Protein AF-G7YT90-F1 (afdb_monomer)

Secondary structure (DSSP, 8-state):
-PPPP-PPPEEEEE-TT-TT-S-S---SEEEEEEE---SS---EEEEEE-SSEEEEEETTS-EEEEE--TTSTTSS---

Structure (mmCIF, N/CA/C/O backbone):
data_AF-G7YT90-F1
#
_entry.id   AF-G7YT90-F1
#
loop_
_atom_site.group_PDB
_atom_site.id
_atom_site.type_symbol
_atom_site.label_atom_id
_atom_site.label_alt_id
_atom_site.label_comp_id
_atom_site.label_asym_id
_atom_site.label_entity_id
_atom_site.label_seq_id
_atom_site.pdbx_PDB_ins_code
_atom_site.Cartn_x
_atom_site.Cartn_y
_atom_site.Cartn_z
_atom_site.occupancy
_atom_site.B_iso_or_equiv
_atom_site.auth_seq_id
_atom_site.auth_comp_id
_atom_site.auth_asym_id
_atom_site.auth_atom_id
_atom_site.pdbx_PDB_model_num
ATOM 1 N N . MET A 1 1 ? -20.131 3.887 24.445 1.00 35.66 1 MET A N 1
ATOM 2 C CA . MET A 1 1 ? -19.725 3.708 23.035 1.00 35.66 1 MET A CA 1
ATOM 3 C C . MET A 1 1 ? -18.280 3.238 23.039 1.00 35.66 1 MET A C 1
ATOM 5 O O . MET A 1 1 ? -17.451 3.933 23.609 1.00 35.66 1 MET A O 1
ATOM 9 N N . CYS A 1 2 ? -17.992 2.032 22.546 1.00 43.59 2 CYS A N 1
ATOM 10 C CA . CYS A 1 2 ? -16.620 1.532 22.433 1.00 43.59 2 CYS A CA 1
ATOM 11 C C . CYS A 1 2 ? -16.033 2.111 21.141 1.00 43.59 2 CYS A C 1
ATOM 13 O O . CYS A 1 2 ? -16.644 1.952 20.087 1.00 43.59 2 CYS A O 1
ATOM 15 N N . ALA A 1 3 ? -14.924 2.846 21.219 1.00 55.06 3 ALA A N 1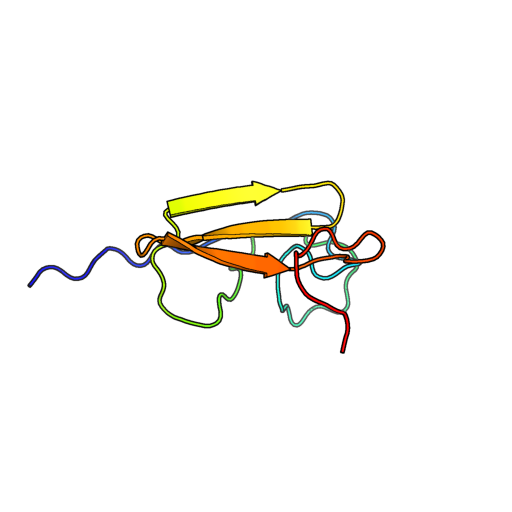
ATOM 16 C CA . ALA A 1 3 ? -14.229 3.294 20.017 1.00 55.06 3 ALA A CA 1
ATOM 17 C C . ALA A 1 3 ? -13.704 2.055 19.279 1.00 55.06 3 ALA A C 1
ATOM 19 O O . ALA A 1 3 ? -13.074 1.202 19.907 1.00 55.06 3 ALA A O 1
ATOM 20 N N . ALA A 1 4 ? -13.969 1.943 17.974 1.00 55.47 4 ALA A N 1
ATOM 21 C CA . ALA A 1 4 ? -13.346 0.905 17.163 1.00 55.47 4 ALA A CA 1
ATOM 22 C C . ALA A 1 4 ? -11.815 1.019 17.309 1.00 55.47 4 ALA A C 1
ATOM 24 O O . ALA A 1 4 ? -11.293 2.142 17.334 1.00 55.47 4 ALA A O 1
ATOM 25 N N . PRO A 1 5 ? -11.084 -0.099 17.461 1.00 55.41 5 PRO A N 1
ATOM 26 C CA . PRO A 1 5 ? -9.635 -0.047 17.567 1.00 55.41 5 PRO A CA 1
ATOM 27 C C . PRO A 1 5 ? -9.074 0.664 16.333 1.00 55.41 5 PRO A C 1
ATOM 29 O O . PRO A 1 5 ? -9.405 0.320 15.198 1.00 55.41 5 PRO A O 1
ATOM 32 N N . LYS A 1 6 ? -8.234 1.681 16.557 1.00 62.38 6 LYS A N 1
ATOM 33 C CA . LYS A 1 6 ? -7.470 2.318 15.483 1.00 62.38 6 LYS A CA 1
ATOM 34 C C . LYS A 1 6 ? -6.573 1.249 14.867 1.00 62.38 6 LYS A C 1
ATOM 36 O O . LYS A 1 6 ? -5.636 0.786 15.513 1.00 62.38 6 LYS A O 1
ATOM 41 N N . CYS A 1 7 ? -6.885 0.832 13.647 1.00 68.62 7 CYS A N 1
ATOM 42 C CA . CYS A 1 7 ? -6.002 -0.026 12.877 1.00 68.62 7 CYS A CA 1
ATOM 43 C C . CYS A 1 7 ? -4.836 0.838 12.391 1.00 68.62 7 CYS A C 1
ATOM 45 O O . CYS A 1 7 ? -5.059 1.871 11.761 1.00 68.62 7 CYS A O 1
ATOM 47 N N . ILE A 1 8 ? -3.607 0.454 12.732 1.00 77.31 8 ILE A N 1
ATOM 48 C CA . ILE A 1 8 ? -2.408 1.098 12.197 1.00 77.31 8 ILE A CA 1
ATOM 49 C C . ILE A 1 8 ? -1.921 0.217 11.056 1.00 77.31 8 ILE A C 1
ATOM 51 O O . ILE A 1 8 ? -1.564 -0.941 11.273 1.00 77.31 8 ILE A O 1
ATOM 55 N N . LEU A 1 9 ? -1.936 0.766 9.847 1.00 84.0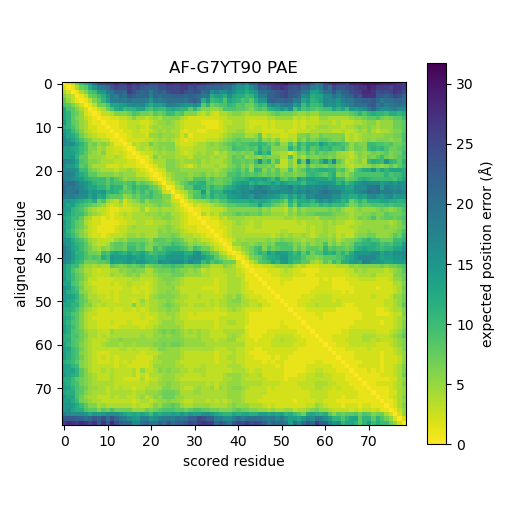6 9 LEU A N 1
ATOM 56 C CA . LEU A 1 9 ? -1.397 0.096 8.678 1.00 84.06 9 LEU A CA 1
ATOM 57 C C . LEU A 1 9 ? 0.118 0.302 8.640 1.00 84.06 9 LEU A C 1
ATOM 59 O O . LEU A 1 9 ? 0.590 1.427 8.789 1.00 84.06 9 LEU A O 1
ATOM 63 N N . PHE A 1 10 ? 0.865 -0.775 8.417 1.00 88.25 10 PHE A N 1
ATOM 64 C CA . PHE A 1 10 ? 2.303 -0.719 8.186 1.00 88.25 10 PHE A CA 1
ATOM 65 C C . PHE A 1 10 ? 2.628 -1.193 6.772 1.00 88.25 10 PHE A C 1
ATOM 67 O O . PHE A 1 10 ? 2.022 -2.149 6.288 1.00 88.25 10 PHE A O 1
ATOM 74 N N . GLY A 1 11 ? 3.609 -0.555 6.142 1.00 88.19 11 GLY A N 1
ATOM 75 C CA . GLY A 1 11 ? 4.134 -0.934 4.835 1.00 88.19 11 GLY A CA 1
ATOM 76 C C . GLY A 1 11 ? 5.651 -0.845 4.782 1.00 88.19 11 GLY A C 1
ATOM 77 O O . GLY A 1 11 ? 6.275 -0.100 5.537 1.00 88.19 11 GLY A O 1
ATOM 78 N N . TRP A 1 12 ? 6.238 -1.659 3.915 1.00 91.50 12 TRP A N 1
ATOM 79 C CA . TRP A 1 12 ? 7.666 -1.695 3.616 1.00 91.50 12 TRP A CA 1
ATOM 80 C C . TRP A 1 12 ? 7.869 -2.342 2.239 1.00 91.50 12 TRP A C 1
ATOM 82 O O . TRP A 1 12 ? 6.952 -2.958 1.695 1.00 91.50 12 TRP A O 1
ATOM 92 N N . GLY A 1 13 ? 9.069 -2.222 1.680 1.00 89.38 13 GLY A N 1
ATOM 93 C CA . GLY A 1 13 ? 9.406 -2.670 0.330 1.00 89.38 13 GLY A CA 1
ATOM 94 C C . GLY A 1 13 ? 9.572 -1.506 -0.644 1.00 89.38 13 GLY A C 1
ATOM 95 O O . GLY A 1 13 ? 9.830 -0.379 -0.226 1.00 89.38 13 GLY A O 1
ATOM 96 N N . ALA A 1 14 ? 9.482 -1.802 -1.941 1.00 84.94 14 ALA A N 1
ATOM 97 C CA . ALA A 1 14 ? 9.626 -0.810 -3.005 1.00 84.94 14 ALA A CA 1
ATOM 98 C C . ALA A 1 14 ? 8.519 0.257 -2.928 1.00 84.94 14 ALA A C 1
ATOM 100 O O . ALA A 1 14 ? 7.353 -0.080 -2.693 1.00 84.94 14 ALA A O 1
ATOM 101 N N . CYS A 1 15 ? 8.881 1.524 -3.132 1.00 81.19 15 CYS A N 1
ATOM 102 C CA . CYS A 1 15 ? 7.964 2.665 -3.019 1.00 81.19 15 CYS A CA 1
ATOM 103 C C . CYS A 1 15 ? 8.117 3.718 -4.127 1.00 81.19 15 CYS A C 1
ATOM 105 O O . CYS A 1 15 ? 7.569 4.811 -3.997 1.00 81.19 15 CYS A O 1
ATOM 107 N N . ASP A 1 16 ? 8.778 3.358 -5.228 1.00 83.62 16 ASP A N 1
ATOM 108 C CA . ASP A 1 16 ? 9.088 4.217 -6.383 1.00 83.62 16 ASP A CA 1
ATOM 109 C C . ASP A 1 16 ? 7.858 4.902 -6.996 1.00 83.62 16 ASP A C 1
ATOM 111 O O . ASP A 1 16 ? 7.957 6.015 -7.506 1.00 83.62 16 ASP A O 1
ATOM 115 N N . ASP A 1 17 ? 6.685 4.265 -6.910 1.00 82.00 17 ASP A N 1
ATOM 116 C CA . ASP A 1 17 ? 5.426 4.785 -7.447 1.00 82.00 17 ASP A CA 1
ATOM 117 C C . ASP A 1 17 ? 4.469 5.270 -6.344 1.00 82.00 17 ASP A C 1
ATOM 119 O O . ASP A 1 17 ? 3.278 5.465 -6.582 1.00 82.00 17 ASP A O 1
ATOM 123 N N . ASN A 1 18 ? 4.957 5.467 -5.115 1.00 82.69 18 ASN A N 1
ATOM 124 C CA . ASN A 1 18 ? 4.149 5.798 -3.936 1.00 82.69 18 ASN A CA 1
ATOM 125 C C . ASN A 1 18 ? 3.088 4.731 -3.579 1.00 82.69 18 ASN A C 1
ATOM 127 O O . ASN A 1 18 ? 2.054 5.049 -2.982 1.00 82.69 18 ASN A O 1
ATOM 131 N N . GLN A 1 19 ? 3.325 3.446 -3.889 1.00 82.69 19 GLN A N 1
ATOM 132 C CA . GLN A 1 19 ? 2.387 2.355 -3.558 1.00 82.69 19 GLN A CA 1
ATOM 133 C C . GLN A 1 19 ? 2.259 2.058 -2.056 1.00 82.69 19 GLN A C 1
ATOM 135 O O . GLN A 1 19 ? 1.351 1.337 -1.643 1.00 82.69 19 GLN A O 1
ATOM 140 N N . LEU A 1 20 ? 3.142 2.626 -1.232 1.00 80.94 20 LEU A N 1
ATOM 141 C CA . LEU A 1 20 ? 3.039 2.600 0.230 1.00 80.94 20 LEU A CA 1
ATOM 142 C C . LEU A 1 20 ? 2.335 3.849 0.790 1.00 80.94 20 LEU A C 1
ATOM 144 O O . LEU A 1 20 ? 2.293 4.034 2.000 1.00 80.94 20 LEU A O 1
ATOM 148 N N . GLY A 1 21 ? 1.760 4.699 -0.067 1.00 76.62 21 GLY A N 1
ATOM 149 C CA . GLY A 1 21 ? 1.145 5.962 0.337 1.00 76.62 21 GLY A CA 1
ATOM 150 C C . GLY A 1 21 ? 2.157 7.105 0.505 1.00 76.62 21 GLY A C 1
ATOM 151 O O . GLY A 1 21 ? 3.347 6.940 0.213 1.00 76.62 21 GLY A O 1
ATOM 152 N N . PRO A 1 22 ? 1.687 8.291 0.932 1.00 69.12 22 PRO A N 1
ATOM 153 C CA . PRO A 1 22 ? 2.551 9.446 1.135 1.00 69.12 22 PRO A CA 1
ATOM 154 C C . PRO A 1 22 ? 3.540 9.164 2.272 1.00 69.12 22 PRO A C 1
ATOM 156 O O . PRO A 1 22 ? 3.137 8.810 3.380 1.00 69.12 22 PRO A O 1
ATOM 159 N N . HIS A 1 23 ? 4.830 9.318 1.991 1.00 71.88 23 HIS A N 1
ATOM 160 C CA . HIS A 1 23 ? 5.916 9.138 2.950 1.00 71.88 23 HIS A CA 1
ATOM 161 C C . HIS A 1 23 ? 6.998 10.196 2.698 1.00 71.88 23 HIS A C 1
ATOM 163 O O . HIS A 1 23 ? 7.206 10.629 1.570 1.00 71.88 23 HIS A O 1
ATOM 169 N N . GLU A 1 24 ? 7.661 10.653 3.761 1.00 64.44 24 GLU A N 1
ATOM 170 C CA . GLU A 1 24 ? 8.606 11.785 3.707 1.00 64.44 24 GLU A CA 1
ATOM 171 C C . GLU A 1 24 ? 10.013 11.396 3.221 1.00 64.44 24 GLU A C 1
ATOM 173 O O . GLU A 1 24 ? 10.901 12.242 3.130 1.00 64.44 24 GLU A O 1
ATOM 178 N N . GLN A 1 25 ? 10.250 10.115 2.937 1.00 64.06 25 GLN A N 1
ATOM 179 C CA . GLN A 1 25 ? 11.563 9.631 2.527 1.00 64.06 25 GLN A CA 1
ATOM 180 C C . GLN A 1 25 ? 11.722 9.697 1.012 1.00 64.06 25 GLN A C 1
ATOM 182 O O . GLN A 1 25 ? 11.006 9.028 0.279 1.00 64.06 25 GLN A O 1
ATOM 187 N N . ASP A 1 26 ? 12.740 10.436 0.570 1.00 64.75 26 ASP A N 1
ATOM 188 C CA . ASP A 1 26 ? 13.254 10.425 -0.803 1.00 64.75 26 ASP A CA 1
ATOM 189 C C . ASP A 1 26 ? 14.051 9.130 -1.049 1.00 64.75 26 ASP A C 1
ATOM 191 O O . ASP A 1 26 ? 15.269 9.115 -1.243 1.00 64.75 26 ASP A O 1
ATOM 195 N N . SER A 1 27 ? 13.373 7.995 -0.877 1.00 69.19 27 SER A N 1
ATOM 196 C CA . SER A 1 27 ? 13.937 6.663 -1.024 1.00 69.19 27 SER A CA 1
ATOM 197 C C . SER A 1 27 ? 13.037 5.816 -1.903 1.00 69.19 27 SER A C 1
ATOM 199 O O . SER A 1 27 ? 11.818 5.866 -1.816 1.00 69.19 27 SER A O 1
ATOM 201 N N . GLN A 1 28 ? 13.673 5.000 -2.732 1.00 77.50 28 GLN A N 1
ATOM 202 C CA . GLN A 1 28 ? 13.030 4.015 -3.599 1.00 77.50 28 GLN A CA 1
ATOM 203 C C . GLN A 1 28 ? 12.585 2.755 -2.815 1.00 77.50 28 GLN A C 1
ATOM 205 O O . GLN A 1 28 ? 11.888 1.869 -3.312 1.00 77.50 28 GLN A O 1
ATOM 210 N N . GLN A 1 29 ? 12.987 2.634 -1.544 1.00 85.31 29 GLN A N 1
ATOM 211 C CA . GLN A 1 29 ? 12.630 1.479 -0.732 1.00 85.31 29 GLN A CA 1
ATOM 212 C C . GLN A 1 29 ? 12.552 1.809 0.757 1.00 85.31 29 GLN A C 1
ATOM 214 O O . GLN A 1 29 ? 13.475 2.367 1.348 1.00 85.31 29 GLN A O 1
ATOM 219 N N . ILE A 1 30 ? 11.501 1.314 1.400 1.00 85.88 30 ILE A N 1
ATOM 220 C CA . ILE A 1 30 ? 11.372 1.287 2.853 1.00 85.88 30 ILE A CA 1
ATOM 221 C C . ILE A 1 30 ? 11.837 -0.089 3.356 1.00 85.88 30 ILE A C 1
ATOM 223 O O . ILE A 1 30 ? 11.239 -1.116 3.044 1.00 85.88 30 ILE A O 1
ATOM 227 N N . SER A 1 31 ? 12.926 -0.147 4.125 1.00 87.62 31 SER A N 1
ATOM 228 C CA . SER A 1 31 ? 13.553 -1.415 4.550 1.00 87.62 31 SER A CA 1
ATOM 229 C C . SER A 1 31 ? 12.977 -2.027 5.833 1.00 87.62 31 SER A C 1
ATOM 231 O O . SER A 1 31 ? 13.291 -3.172 6.159 1.00 87.62 31 SER A O 1
ATOM 233 N N . SER A 1 32 ? 12.132 -1.298 6.560 1.00 88.56 32 SER A N 1
ATOM 234 C CA . SER A 1 32 ? 11.490 -1.752 7.797 1.00 88.56 32 SER A CA 1
ATOM 235 C C . SER A 1 32 ? 10.033 -1.291 7.850 1.00 88.56 32 SER A C 1
ATOM 237 O O . SER A 1 32 ? 9.717 -0.279 7.237 1.00 88.56 32 SER A O 1
ATOM 239 N N . PRO A 1 33 ? 9.127 -1.987 8.560 1.00 90.00 33 PRO A N 1
ATOM 240 C C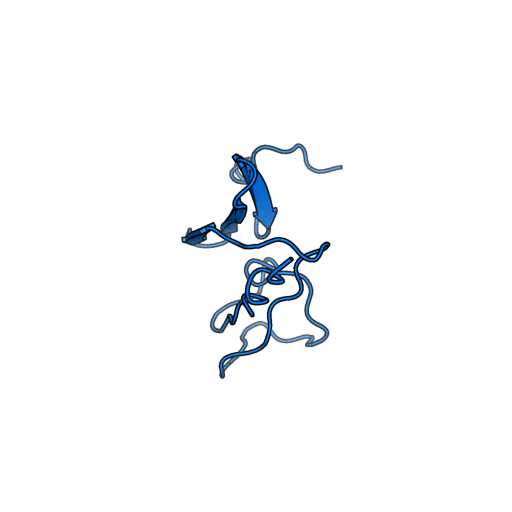A . PRO A 1 33 ? 7.726 -1.580 8.639 1.00 90.00 33 PRO A CA 1
ATOM 241 C C . PRO A 1 33 ? 7.571 -0.129 9.115 1.00 90.00 33 PRO A C 1
ATOM 243 O O . PRO A 1 33 ? 7.954 0.197 10.239 1.00 90.00 33 PRO A O 1
ATOM 246 N N . GLN A 1 34 ? 6.987 0.724 8.273 1.00 87.06 34 GLN A N 1
ATOM 247 C CA . GLN A 1 34 ? 6.661 2.114 8.599 1.00 87.06 34 GLN A CA 1
ATOM 248 C C . GLN A 1 34 ? 5.143 2.312 8.620 1.00 87.06 34 GLN A C 1
ATOM 250 O O . GLN A 1 34 ? 4.445 1.668 7.831 1.00 87.06 34 GLN A O 1
ATOM 255 N N . PRO A 1 35 ? 4.611 3.181 9.497 1.00 84.69 35 PRO A N 1
ATOM 256 C CA . PRO A 1 35 ? 3.202 3.544 9.464 1.00 84.69 35 PRO A CA 1
ATOM 257 C C . PRO A 1 35 ? 2.835 4.158 8.108 1.00 84.69 35 PRO A C 1
ATOM 259 O O . PRO A 1 35 ? 3.471 5.115 7.672 1.00 84.69 35 PRO A O 1
ATOM 262 N N . ILE A 1 36 ? 1.793 3.637 7.464 1.00 83.00 36 ILE A N 1
ATOM 263 C CA . ILE A 1 36 ? 1.214 4.239 6.262 1.00 83.00 36 ILE A CA 1
ATOM 264 C C . ILE A 1 36 ? 0.154 5.248 6.692 1.00 83.00 36 ILE A C 1
ATOM 266 O O . ILE A 1 36 ? -0.804 4.909 7.394 1.00 83.00 36 ILE A O 1
ATOM 270 N N . THR A 1 37 ? 0.297 6.489 6.234 1.00 76.75 37 THR A N 1
ATOM 271 C CA . THR A 1 37 ? -0.728 7.512 6.424 1.00 76.75 37 THR A CA 1
ATOM 272 C C . THR A 1 37 ? -1.898 7.259 5.480 1.00 76.75 37 THR A C 1
ATOM 274 O O . THR A 1 37 ? -1.775 7.373 4.262 1.00 76.75 37 THR A O 1
ATOM 277 N N . VAL A 1 38 ? -3.059 6.959 6.057 1.00 72.81 38 VAL A N 1
ATOM 278 C CA . VAL A 1 38 ? -4.345 6.992 5.356 1.00 72.81 38 VAL A CA 1
ATOM 279 C C . VAL A 1 38 ? -5.027 8.347 5.613 1.00 72.81 38 VAL A C 1
ATOM 281 O O . VAL A 1 38 ? -4.955 8.838 6.741 1.00 72.81 38 VAL A O 1
ATOM 284 N N . PRO A 1 39 ? -5.662 8.978 4.602 1.00 65.56 39 PRO A N 1
ATOM 285 C CA . PRO A 1 39 ? -6.182 10.349 4.689 1.00 65.56 39 PRO A CA 1
ATOM 286 C C . PRO A 1 39 ? -7.136 10.635 5.860 1.00 65.56 39 PRO A C 1
ATOM 288 O O . PRO A 1 39 ? -7.232 11.777 6.295 1.00 65.56 39 PRO A O 1
ATOM 291 N N . ASN A 1 40 ? -7.807 9.617 6.402 1.00 66.12 40 ASN A N 1
ATOM 292 C CA . ASN A 1 40 ? -8.836 9.74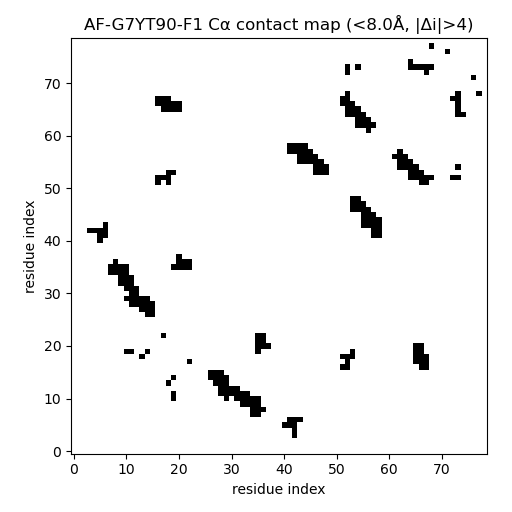5 7.434 1.00 66.12 40 ASN A CA 1
ATOM 293 C C . ASN A 1 40 ? -8.696 8.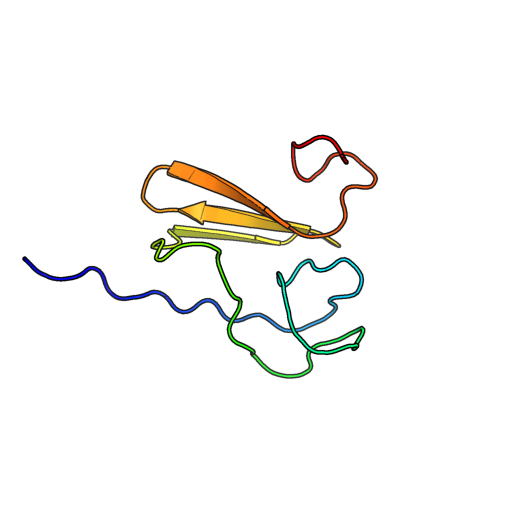623 8.482 1.00 66.12 40 ASN A C 1
ATOM 295 O O . ASN A 1 40 ? -8.060 7.603 8.207 1.00 66.12 40 ASN A O 1
ATOM 299 N N . PRO A 1 41 ? -9.330 8.746 9.667 1.00 65.88 41 PRO A N 1
ATOM 300 C CA . PRO A 1 41 ? -9.360 7.698 10.690 1.00 65.88 41 PRO A CA 1
ATOM 301 C C . PRO A 1 41 ? -10.282 6.531 10.287 1.00 65.88 41 PRO A C 1
ATOM 303 O O . PRO A 1 41 ? -11.244 6.215 10.983 1.00 65.88 41 PRO A O 1
ATOM 306 N N . TRP A 1 42 ? -10.011 5.903 9.147 1.00 73.69 42 TRP A N 1
ATOM 307 C CA . TRP A 1 42 ? -10.765 4.756 8.668 1.00 73.69 42 TRP A CA 1
ATOM 308 C C . TRP A 1 42 ? -10.293 3.473 9.342 1.00 73.69 42 TRP A C 1
ATOM 310 O O . TRP A 1 42 ? -9.097 3.230 9.517 1.00 73.69 42 TRP A O 1
ATOM 320 N N . THR A 1 43 ? -11.244 2.601 9.657 1.00 83.75 43 THR A N 1
ATOM 321 C CA . THR A 1 43 ? -10.940 1.199 9.923 1.00 83.75 43 THR A CA 1
ATOM 322 C C . THR A 1 43 ? -10.773 0.497 8.581 1.00 83.75 43 THR A C 1
ATOM 324 O O . THR A 1 43 ? -11.748 0.290 7.862 1.00 83.75 43 THR A O 1
ATOM 327 N N . ILE A 1 44 ? -9.535 0.151 8.228 1.00 86.19 44 ILE A N 1
ATOM 328 C CA . ILE A 1 44 ? -9.255 -0.662 7.042 1.00 86.19 44 ILE A CA 1
ATOM 329 C C . ILE A 1 44 ? -9.690 -2.103 7.318 1.00 86.19 44 ILE A C 1
ATOM 331 O O . ILE A 1 44 ? -9.268 -2.704 8.305 1.00 86.19 44 ILE A O 1
ATOM 335 N N . ALA A 1 45 ? -10.546 -2.637 6.450 1.00 88.75 45 ALA A N 1
ATOM 336 C CA . ALA A 1 45 ? -11.036 -4.009 6.512 1.00 88.75 45 ALA A CA 1
ATOM 337 C C . ALA A 1 45 ? -10.156 -4.955 5.684 1.00 88.75 45 ALA A C 1
ATOM 339 O O . ALA A 1 45 ? -9.843 -6.055 6.134 1.00 88.75 45 ALA A O 1
ATOM 340 N N . HIS A 1 46 ? -9.726 -4.518 4.494 1.00 90.8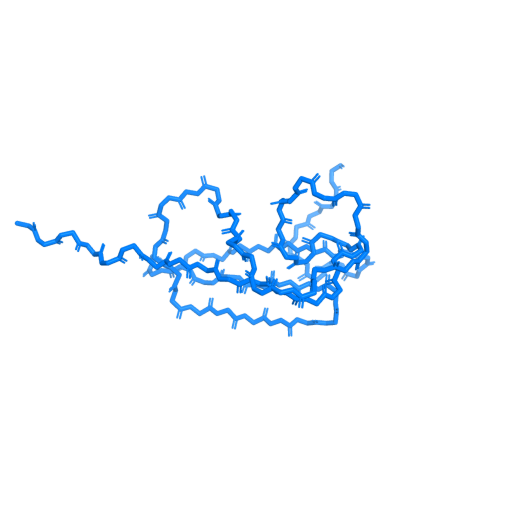8 46 HIS A N 1
ATOM 341 C CA . HIS A 1 46 ? -8.881 -5.309 3.599 1.00 90.88 46 HIS A CA 1
ATOM 342 C C . HIS A 1 46 ? -7.866 -4.451 2.841 1.00 90.88 46 HIS A C 1
ATOM 344 O O . HIS A 1 46 ? -8.102 -3.275 2.560 1.00 90.88 46 HIS A O 1
ATOM 350 N N . VAL A 1 47 ? -6.747 -5.083 2.478 1.00 91.56 47 VAL A N 1
ATOM 351 C CA . VAL A 1 47 ? -5.679 -4.511 1.650 1.00 91.56 47 VAL A CA 1
ATOM 352 C C . VAL A 1 47 ? -5.300 -5.519 0.569 1.00 91.56 47 VAL A C 1
ATOM 354 O O . VAL A 1 47 ? -5.191 -6.713 0.854 1.00 91.56 47 VAL A O 1
ATOM 357 N N . ALA A 1 48 ? -5.085 -5.043 -0.656 1.00 94.69 48 ALA A N 1
ATOM 358 C CA . ALA A 1 48 ? -4.552 -5.837 -1.758 1.00 94.69 48 ALA A CA 1
ATOM 359 C C . ALA A 1 48 ? -3.412 -5.081 -2.448 1.00 94.69 48 ALA A C 1
ATOM 361 O O . ALA A 1 48 ? -3.570 -3.914 -2.802 1.00 94.69 48 ALA A O 1
ATOM 362 N N . CYS A 1 49 ? -2.280 -5.755 -2.653 1.00 93.31 49 CYS A N 1
ATOM 363 C CA . CYS A 1 49 ? -1.102 -5.180 -3.298 1.00 93.31 49 CYS A CA 1
ATOM 364 C C . CYS A 1 49 ? -0.907 -5.796 -4.687 1.00 93.31 49 CYS A C 1
ATOM 366 O O . CYS A 1 49 ? -0.853 -7.019 -4.830 1.00 93.31 49 CYS A O 1
ATOM 368 N N . GLY A 1 50 ? -0.786 -4.943 -5.698 1.00 91.62 50 GLY A N 1
ATOM 369 C CA . GLY A 1 50 ? -0.285 -5.290 -7.020 1.00 91.62 50 GLY A CA 1
ATOM 370 C C . GLY A 1 50 ? 1.223 -5.060 -7.133 1.00 91.62 50 GLY A C 1
ATOM 371 O O . GLY A 1 50 ? 1.916 -4.860 -6.140 1.00 91.62 50 GLY A O 1
ATOM 372 N N . TYR A 1 51 ? 1.740 -5.063 -8.365 1.00 90.12 51 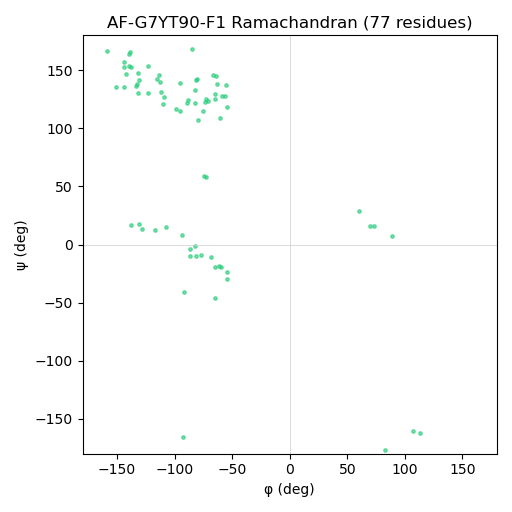TYR A N 1
ATOM 373 C CA . TYR A 1 51 ? 3.174 -4.854 -8.604 1.00 90.12 51 TYR A CA 1
ATOM 374 C C . TYR A 1 51 ? 3.642 -3.446 -8.196 1.00 90.12 51 TYR A C 1
ATOM 376 O O . TYR A 1 51 ? 4.646 -3.301 -7.508 1.00 90.12 51 TYR A O 1
ATOM 384 N N . LYS A 1 52 ? 2.878 -2.423 -8.596 1.00 91.06 52 LYS A N 1
ATOM 385 C CA . LYS A 1 52 ? 3.160 -1.000 -8.350 1.00 91.06 52 LYS A CA 1
ATOM 386 C C . LYS A 1 52 ? 1.981 -0.249 -7.729 1.00 91.06 52 LYS A C 1
ATOM 388 O O . LYS A 1 52 ? 1.960 0.968 -7.760 1.00 91.06 52 LYS A O 1
ATOM 393 N N . HIS A 1 53 ? 0.959 -0.934 -7.218 1.00 91.81 53 HIS A N 1
ATOM 394 C CA . HIS A 1 53 ? -0.231 -0.276 -6.667 1.00 91.81 53 HIS A CA 1
ATOM 395 C C . HIS A 1 53 ? -0.783 -1.010 -5.454 1.00 91.81 53 HIS A C 1
ATOM 397 O O . HIS A 1 53 ? -0.577 -2.213 -5.311 1.00 91.81 53 HIS A O 1
ATOM 403 N N . THR A 1 54 ? -1.527 -0.289 -4.623 1.00 92.56 54 THR A N 1
ATOM 404 C CA . THR A 1 54 ? -2.195 -0.832 -3.441 1.00 92.56 54 THR A CA 1
ATOM 405 C C . THR A 1 54 ? -3.633 -0.339 -3.393 1.00 92.56 54 THR A C 1
ATOM 407 O O . THR A 1 54 ? -3.908 0.837 -3.644 1.00 92.56 54 THR A O 1
ATOM 410 N N . LEU A 1 55 ? -4.547 -1.251 -3.070 1.00 93.06 55 LEU A N 1
ATOM 411 C CA . LEU A 1 55 ? -5.966 -0.987 -2.867 1.00 93.06 55 LEU A CA 1
ATOM 412 C C . LEU A 1 55 ? -6.330 -1.195 -1.398 1.00 93.06 55 LEU A C 1
ATOM 414 O O . LEU A 1 55 ? -5.899 -2.168 -0.773 1.00 93.06 55 LEU A O 1
ATOM 418 N N . PHE A 1 56 ? -7.172 -0.309 -0.878 1.00 91.19 56 PHE A N 1
ATOM 419 C CA . PHE A 1 56 ? -7.668 -0.337 0.494 1.00 91.19 56 PHE A CA 1
ATOM 420 C C . PHE A 1 56 ? -9.191 -0.366 0.479 1.00 91.19 56 PHE A C 1
ATOM 422 O O . PHE A 1 56 ? -9.811 0.465 -0.180 1.00 91.19 56 PHE A O 1
ATOM 429 N N . LEU A 1 57 ? -9.783 -1.289 1.232 1.00 90.75 57 LEU A N 1
ATOM 430 C CA . LEU A 1 57 ? -11.219 -1.334 1.498 1.00 90.75 57 LEU A CA 1
ATOM 431 C C . LEU A 1 57 ? -11.443 -0.965 2.962 1.00 90.75 57 LEU A C 1
ATOM 433 O O . LEU A 1 57 ? -10.915 -1.643 3.852 1.00 90.75 57 LEU A O 1
ATOM 437 N N . ASN A 1 58 ? -12.206 0.093 3.222 1.00 88.94 58 ASN A N 1
ATOM 438 C CA . ASN A 1 58 ? -12.582 0.447 4.587 1.00 88.94 58 ASN A CA 1
ATOM 439 C C . ASN A 1 58 ? -13.829 -0.326 5.060 1.00 88.94 58 ASN A C 1
ATOM 441 O O . ASN A 1 58 ? -14.514 -0.989 4.281 1.00 88.94 58 ASN A O 1
ATOM 445 N N . ALA A 1 59 ? -14.107 -0.261 6.363 1.00 87.81 59 ALA A N 1
ATOM 446 C CA . ALA A 1 59 ? -15.255 -0.921 6.985 1.00 87.81 59 ALA A CA 1
ATOM 447 C C . ALA A 1 59 ? -16.618 -0.380 6.507 1.00 87.81 59 ALA A C 1
ATOM 449 O O . ALA A 1 59 ? -17.618 -1.084 6.634 1.00 87.81 59 ALA A O 1
ATOM 450 N N . ASP A 1 60 ? -16.644 0.827 5.937 1.00 88.69 60 ASP A N 1
ATOM 451 C CA . ASP A 1 60 ? -17.840 1.466 5.379 1.00 88.69 60 ASP A CA 1
ATOM 452 C C . ASP A 1 60 ? -18.093 1.067 3.908 1.00 88.69 60 ASP A C 1
ATOM 454 O O . ASP A 1 60 ? -19.122 1.419 3.332 1.00 88.69 60 ASP A O 1
ATOM 458 N N . GLY A 1 61 ? -17.188 0.289 3.299 1.00 90.69 61 GLY A N 1
ATOM 459 C CA . GLY A 1 61 ? -17.292 -0.189 1.918 1.00 90.69 61 GLY A CA 1
ATOM 460 C C . GLY A 1 61 ? -16.680 0.744 0.867 1.00 90.69 61 GLY A C 1
ATOM 461 O O . GLY A 1 61 ? -16.829 0.493 -0.329 1.00 90.69 61 GLY A O 1
ATOM 462 N N . GLU A 1 62 ? -15.984 1.801 1.281 1.00 90.62 62 GLU A N 1
ATOM 463 C CA . GLU A 1 62 ? -15.271 2.714 0.388 1.00 90.62 62 GLU A CA 1
ATOM 464 C C . GLU A 1 62 ? -13.915 2.123 -0.026 1.00 90.62 62 GLU A C 1
ATOM 466 O O . GLU A 1 62 ? -13.210 1.492 0.772 1.00 90.62 62 GLU A O 1
ATOM 471 N N . VAL A 1 63 ? -13.545 2.351 -1.289 1.00 91.19 63 VAL A N 1
ATOM 472 C CA . VAL A 1 63 ? -12.301 1.857 -1.888 1.00 91.19 63 VAL A CA 1
ATOM 473 C C . V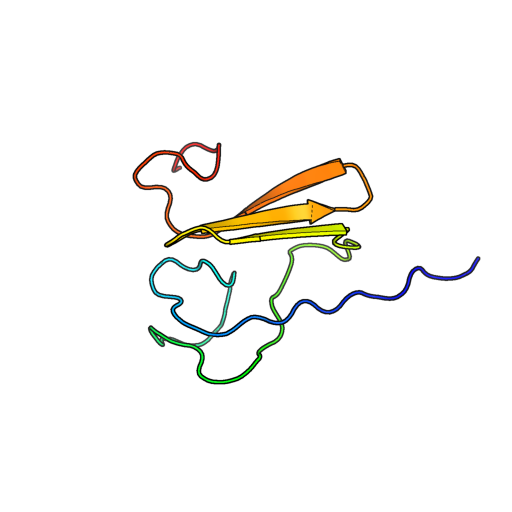AL A 1 63 ? -11.357 3.020 -2.174 1.00 91.19 63 VAL A C 1
ATOM 475 O O . VAL A 1 63 ? -11.743 4.002 -2.806 1.00 91.19 63 VAL A O 1
ATOM 478 N N . TYR A 1 64 ? -10.101 2.871 -1.759 1.00 89.56 64 TYR A N 1
ATOM 479 C CA . TYR A 1 64 ? -9.020 3.823 -2.013 1.00 89.56 64 TYR A CA 1
ATOM 480 C C . TYR A 1 64 ? -7.860 3.146 -2.734 1.00 89.56 64 TYR A C 1
ATOM 482 O O . TYR A 1 64 ? -7.645 1.942 -2.591 1.00 89.56 64 TYR A O 1
ATOM 490 N N . SER A 1 65 ? -7.092 3.932 -3.487 1.00 91.56 65 SER A N 1
ATOM 491 C CA . SER A 1 65 ? -6.004 3.430 -4.324 1.00 91.56 65 SER A CA 1
ATOM 492 C C . SER A 1 65 ? -4.807 4.391 -4.375 1.00 91.56 65 SER A C 1
ATOM 494 O O . SER A 1 65 ? -4.953 5.610 -4.548 1.00 91.56 65 SER A O 1
ATOM 496 N N . CYS A 1 66 ? -3.599 3.840 -4.245 1.00 89.62 66 CYS A N 1
ATOM 497 C CA . CYS A 1 66 ? -2.331 4.555 -4.423 1.00 89.62 66 CYS A CA 1
ATOM 498 C C . CYS A 1 66 ? -1.313 3.703 -5.194 1.00 89.62 66 CYS A C 1
ATOM 500 O O . CYS A 1 66 ? -1.495 2.493 -5.341 1.00 89.62 66 CYS A O 1
ATOM 502 N N . GLY A 1 67 ? -0.246 4.335 -5.682 1.00 90.69 67 GLY A N 1
ATOM 503 C CA . GLY A 1 67 ? 0.769 3.691 -6.510 1.00 90.69 67 GLY A CA 1
ATOM 504 C C . GLY A 1 67 ? 0.800 4.204 -7.947 1.00 90.69 67 GLY A C 1
ATOM 505 O O . GLY A 1 67 ? 0.229 5.247 -8.263 1.00 90.69 67 GLY A O 1
ATOM 506 N N . GLY A 1 68 ? 1.431 3.423 -8.818 1.00 91.31 68 GLY A N 1
ATOM 507 C CA . GLY A 1 68 ? 1.452 3.622 -10.258 1.00 91.31 68 GLY A CA 1
ATOM 508 C C . GLY A 1 68 ? 0.057 3.476 -10.855 1.00 91.31 68 GLY A C 1
ATOM 509 O O . GLY A 1 68 ? -0.747 2.656 -10.395 1.00 91.31 68 GLY A O 1
ATOM 510 N N . ASN A 1 69 ? -0.215 4.269 -11.887 1.00 92.75 69 ASN A N 1
ATOM 511 C CA . ASN A 1 69 ? -1.491 4.309 -12.601 1.00 92.75 69 ASN A CA 1
ATOM 512 C C . ASN A 1 69 ? -1.329 4.226 -14.126 1.00 92.75 69 ASN A C 1
ATOM 514 O O . ASN A 1 69 ? -2.251 4.554 -14.865 1.00 92.75 69 ASN A O 1
ATOM 518 N N . GLU A 1 70 ? -0.175 3.773 -14.616 1.00 91.62 70 GLU A N 1
ATOM 519 C CA . GLU A 1 70 ? 0.182 3.796 -16.041 1.00 91.62 70 GLU A CA 1
ATOM 520 C C . GLU A 1 70 ? -0.787 2.996 -16.933 1.00 91.62 70 GLU A C 1
ATOM 522 O O . GLU A 1 70 ? -0.847 3.212 -18.142 1.00 91.62 70 GLU A O 1
ATOM 527 N N . PHE A 1 71 ? -1.561 2.083 -16.341 1.00 92.00 71 PHE A N 1
ATOM 528 C CA . PHE A 1 71 ? -2.580 1.264 -16.997 1.00 92.00 71 PHE A CA 1
ATOM 529 C C . PHE A 1 71 ? -4.000 1.528 -16.462 1.00 92.00 71 PHE A C 1
ATOM 531 O O . PHE A 1 71 ? -4.910 0.742 -16.726 1.00 92.00 71 PHE A O 1
ATOM 538 N N . GLY A 1 72 ? -4.209 2.597 -15.688 1.00 93.06 72 GLY A N 1
ATOM 539 C CA . GLY A 1 72 ? -5.497 2.914 -15.064 1.00 93.06 72 GLY A CA 1
ATOM 540 C C . GLY A 1 72 ? -5.867 2.014 -13.878 1.00 93.06 72 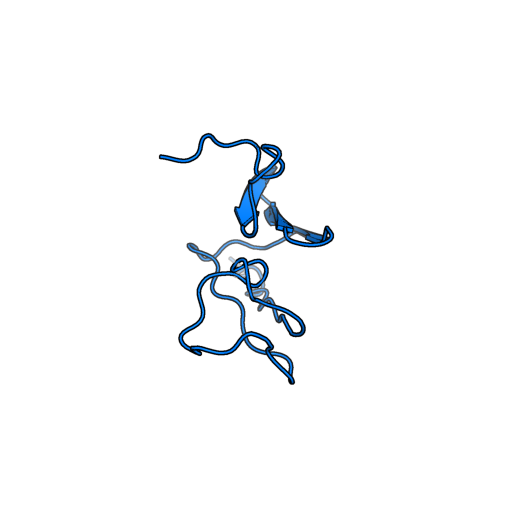GLY A C 1
ATOM 541 O O . GLY A 1 72 ? -7.028 1.987 -13.465 1.00 93.06 72 GLY A O 1
ATOM 542 N N . GLN A 1 73 ? -4.909 1.268 -13.317 1.00 94.12 73 GLN A N 1
ATOM 543 C CA . GLN A 1 73 ? -5.131 0.304 -12.231 1.00 94.12 73 GLN A CA 1
ATOM 544 C C . GLN A 1 73 ? -5.675 0.924 -10.934 1.00 94.12 73 GLN A C 1
ATOM 546 O O . GLN A 1 73 ? -6.229 0.208 -10.101 1.00 94.12 73 GLN A O 1
ATOM 551 N N . LEU A 1 74 ? -5.550 2.243 -10.752 1.00 93.25 74 LEU A N 1
ATOM 552 C CA . LEU A 1 74 ? -6.100 2.940 -9.589 1.00 93.25 74 LEU A CA 1
ATOM 553 C C . LEU A 1 74 ? -7.594 3.255 -9.734 1.00 93.25 74 LEU A C 1
ATOM 555 O O . LEU A 1 74 ? -8.207 3.690 -8.757 1.00 93.25 74 LEU A O 1
ATOM 559 N N . GLY A 1 75 ? -8.176 3.068 -10.924 1.00 91.94 75 GLY A N 1
ATOM 560 C CA . GLY A 1 75 ? -9.596 3.325 -11.183 1.00 91.94 75 GLY A CA 1
ATOM 561 C C . GLY A 1 75 ? -9.979 4.808 -11.174 1.00 91.94 75 GLY A C 1
ATOM 562 O O . GLY A 1 75 ? -11.160 5.137 -11.080 1.00 91.94 75 GLY A O 1
ATOM 563 N N . ARG A 1 76 ? -8.992 5.705 -11.266 1.00 87.25 76 ARG A N 1
ATOM 564 C CA . ARG A 1 76 ? -9.155 7.160 -11.363 1.00 87.25 76 ARG A CA 1
ATOM 565 C C . ARG A 1 76 ? -8.296 7.697 -12.500 1.00 87.25 76 ARG A C 1
ATOM 567 O O . ARG A 1 76 ? -7.232 7.144 -12.769 1.00 87.25 76 ARG A O 1
ATOM 574 N N . SER A 1 77 ? -8.761 8.755 -13.157 1.00 80.50 77 SER A N 1
ATOM 575 C CA . SER A 1 77 ? -7.962 9.461 -14.158 1.00 80.50 77 SER A CA 1
ATOM 576 C C . SER A 1 77 ? -6.767 10.141 -13.494 1.00 80.50 77 SER A C 1
ATOM 578 O O . SER A 1 77 ? -6.879 10.624 -12.364 1.00 80.50 77 SER A O 1
ATOM 580 N N . ASP A 1 78 ? -5.649 10.196 -14.208 1.00 65.12 78 ASP A N 1
ATOM 581 C CA . ASP A 1 78 ? -4.547 11.086 -13.859 1.00 65.12 78 ASP A CA 1
ATOM 582 C C . ASP A 1 78 ? -4.999 12.525 -14.152 1.00 65.12 78 ASP A C 1
ATOM 584 O O . ASP A 1 78 ? -5.466 12.809 -15.259 1.00 65.12 78 ASP A O 1
ATOM 588 N N . SER A 1 79 ? -4.950 13.395 -13.142 1.00 57.41 79 SER A N 1
ATOM 589 C CA . SER A 1 79 ? -5.240 14.832 -13.273 1.00 57.41 79 SER A CA 1
ATOM 590 C C . SER A 1 79 ? -3.984 15.613 -13.624 1.00 57.41 79 SER A C 1
ATOM 592 O O . SER A 1 79 ? -2.922 15.273 -13.056 1.00 57.41 79 SER A O 1
#

Foldseek 3Di:
DDPDPQDFDWDWAACCFPQLPDDPDPDRTGPDTDTRDDPDSFAWPDWDDDPFKIWTATPVGDIAIGGDCPPPVRVDDDD

Mean predicted aligned error: 6.84 Å

Organism: Clonorchis sinensis (NCBI:txid79923)

Sequence (79 aa):
MCAAPKCILFGWGACDDNQLGPHEQDSQQISSPQPITVPNPWTIAHVACGYKHTLFLNADGEVYSCGGNEFGQLGRSDS

Solvent-accessible surface area (backbone atoms only — not comparable to full-atom values): 5016 Å² total; per-residue (Å²): 133,82,78,77,75,84,62,80,50,66,40,60,42,76,30,79,48,34,35,52,38,77,69,93,64,100,51,59,55,39,94,55,82,36,81,38,63,64,102,59,99,57,46,69,67,46,77,49,76,59,96,50,27,28,40,38,33,32,74,88,72,52,78,47,59,41,29,46,50,95,83,46,79,54,78,56,83,89,130

Nearest PDB structures (foldseek):
  5t94-assembly1_A  TM=9.057E-01  e=8.323E-03  Saccharomyces cerevisiae S288C
  4l1m-assembly2_B  TM=8.211E-01  e=4.385E-02  Homo sapiens
  3of7-assembly1_A  TM=7.157E-01  e=9.371E-03  Saccharomyces cerevisiae S288C
  4l1m-assembly3_C  TM=8.210E-01  e=4.937E-02  Homo sapiens
  4l1m-assembly1_A  TM=8.174E-01  e=3.894E-02  Homo sapiens

InterPro domains:
  IPR000408 Regulator of chromosome condensation, RCC1 [PR00633] (8-24)
  IPR000408 Regulator of chromosome condensation, RCC1 [PR00633] (44-57)
  IPR000408 Regulator of chromosome condensation, RCC1 [PR00633] (63-79)
  IPR000408 Regulator of chromosome condensation, RCC1 [PS00626] (47-57)
  IPR000408 Regulator of chromosome condensation, RCC1 [PS50012] (7-60)
  IPR009091 Regulator of chromosome condensation 1/beta-lactamase-inhibitor protein II [G3DSA:2.130.10.30] (8-79)
  IPR009091 Regulator of chromosome condensation 1/beta-lactamase-inhibitor protein II [SSF50985] (9-78)
  IPR051210 Ubiquitin ligases and GEF domain-containing protein [PTHR22870] (9-77)

pLDDT: mean 81.45, std 12.75, range [35.66, 94.69]

Radius of gyration: 13.18 Å; Cα contacts (8 Å, |Δi|>4): 132; chains: 1; bounding box: 34×21×40 Å